Protein AF-A0A1G1GXH5-F1 (afdb_monomer_lite)

pLDDT: mean 80.87, std 11.79, range [35.28, 91.62]

Secondary structure (DSSP, 8-state):
---SSHHHHHHIIIIIHH-TT--TTS--SS--HHHHHHHHHHHTTS-----SS-----HHHHHHHHHHHGGG-HHHHT--HHHHTS-SPPPHHHHHHHHHHHTTSS-GGG-

Sequence (111 aa):
MKTVEKDSVLKNEVCLRFCPYYKEGKKEDLSCRGYAVVERFLQQGRLVSIPASCSKCDPAGIELIVQRLCMYCDFHEDGCDFFQDRTARPCGGFALLAGLIADGALKAGDL

Foldseek 3Di:
DDPDPPVVVLCCLQQVQQFPPDDPPDDDPFDWQLSVLVVVCCVVVLDVDQDSDFDFQDPVLLVLCCVPGVVVTPCNVVDDPCNPPVPDDDGRSSRSSSRCCVVVSDPSVSD

Radius of gyration: 13.54 Å; chains: 1; bounding box: 36×33×30 Å

Structure (mmCIF, N/CA/C/O backbone):
data_AF-A0A1G1GXH5-F1
#
_entry.id   AF-A0A1G1GXH5-F1
#
loop_
_atom_site.group_PDB
_atom_site.id
_atom_site.type_symbol
_atom_site.label_atom_id
_atom_site.label_alt_id
_atom_site.label_comp_id
_atom_site.label_asym_id
_atom_site.label_entity_id
_atom_site.label_seq_id
_atom_site.pdbx_PDB_ins_code
_atom_site.Cartn_x
_atom_site.Cartn_y
_atom_site.Cartn_z
_atom_site.occupancy
_atom_site.B_iso_or_equiv
_atom_site.auth_seq_id
_atom_site.auth_comp_id
_atom_site.auth_asym_id
_atom_site.auth_atom_id
_atom_site.pdbx_PDB_model_num
ATOM 1 N N . MET A 1 1 ? -24.518 9.525 14.093 1.00 35.53 1 MET A N 1
ATOM 2 C CA . MET A 1 1 ? -23.595 8.449 14.523 1.00 35.53 1 MET A CA 1
ATOM 3 C C . MET A 1 1 ? -22.204 8.800 14.023 1.00 35.53 1 MET A C 1
ATOM 5 O O . MET A 1 1 ? -22.094 9.296 12.912 1.00 35.53 1 MET A O 1
ATOM 9 N N . LYS A 1 2 ? -21.194 8.676 14.890 1.00 35.28 2 LYS A N 1
ATOM 10 C CA . LYS A 1 2 ? -19.826 9.183 14.705 1.00 35.28 2 LYS A CA 1
ATOM 11 C C . LYS A 1 2 ? -19.068 8.349 13.662 1.00 35.28 2 LYS A C 1
ATOM 13 O O . LYS A 1 2 ? -18.837 7.169 13.886 1.00 35.28 2 LYS A O 1
ATOM 18 N N . THR A 1 3 ? -18.657 8.966 12.561 1.00 38.03 3 THR A N 1
ATOM 19 C CA . THR A 1 3 ? -17.835 8.365 11.488 1.00 38.03 3 THR A CA 1
ATOM 20 C C . THR A 1 3 ? -16.344 8.715 11.621 1.00 38.03 3 THR A C 1
ATOM 22 O O . THR A 1 3 ? -15.616 8.704 10.639 1.00 38.03 3 THR A O 1
ATOM 25 N N . VAL A 1 4 ? -15.875 9.062 12.826 1.00 39.53 4 VAL A N 1
ATOM 26 C CA . VAL A 1 4 ? -14.573 9.737 13.026 1.00 39.53 4 VAL A CA 1
ATOM 27 C C . VAL A 1 4 ? -13.411 8.784 13.371 1.00 39.53 4 VAL A C 1
ATOM 29 O O . VAL A 1 4 ? -12.260 9.195 13.320 1.00 39.53 4 VAL A O 1
ATOM 32 N N . GLU A 1 5 ? -13.649 7.502 13.669 1.00 45.19 5 GLU A N 1
ATOM 33 C CA . GLU A 1 5 ? -12.595 6.646 14.262 1.00 45.19 5 GLU A CA 1
ATOM 34 C C . GLU A 1 5 ? -12.018 5.560 13.339 1.00 45.19 5 GLU A C 1
ATOM 36 O O . GLU A 1 5 ? -10.911 5.087 13.574 1.00 45.19 5 GLU A O 1
ATOM 41 N N . LYS A 1 6 ? -12.724 5.148 12.280 1.00 45.09 6 LYS A N 1
ATOM 42 C CA . LYS A 1 6 ? -12.286 4.007 11.450 1.00 45.09 6 LYS A CA 1
ATOM 43 C C . LYS A 1 6 ? -11.255 4.399 10.384 1.00 45.09 6 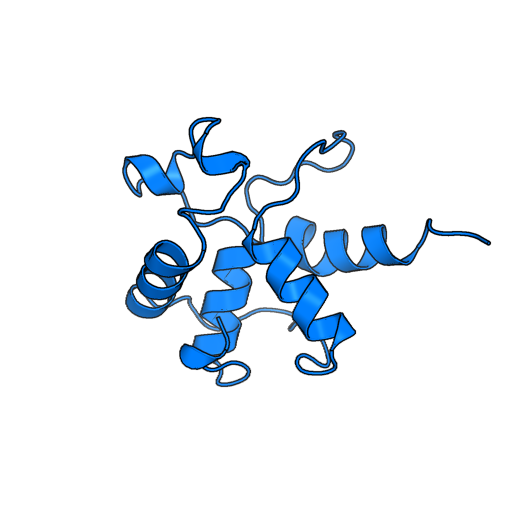LYS A C 1
ATOM 45 O O . LYS A 1 6 ? -10.345 3.626 10.099 1.00 45.09 6 LYS A O 1
ATOM 50 N N . ASP A 1 7 ? -11.388 5.612 9.854 1.00 58.81 7 ASP A N 1
ATOM 51 C CA . ASP A 1 7 ? -10.505 6.171 8.825 1.00 58.81 7 ASP A CA 1
ATOM 52 C C . ASP A 1 7 ? -9.108 6.484 9.392 1.00 58.81 7 ASP A C 1
ATOM 54 O O . ASP A 1 7 ? -8.090 6.124 8.810 1.00 58.81 7 ASP A O 1
ATOM 58 N N . SER A 1 8 ? -9.046 7.045 10.605 1.00 67.19 8 SER A N 1
ATOM 59 C CA . SER A 1 8 ? -7.789 7.427 11.259 1.00 67.19 8 SER A CA 1
ATOM 60 C C . SER A 1 8 ? -6.916 6.230 11.647 1.00 67.19 8 SER A C 1
ATOM 62 O O . SER A 1 8 ? -5.696 6.300 11.506 1.00 67.19 8 SER A O 1
ATOM 64 N N . VAL A 1 9 ? -7.513 5.115 12.083 1.00 73.31 9 VAL A N 1
ATOM 65 C CA . VAL A 1 9 ? -6.759 3.899 12.434 1.00 73.31 9 VAL A CA 1
ATOM 66 C C . VAL A 1 9 ? -6.158 3.264 11.188 1.00 73.31 9 VAL A C 1
ATOM 68 O O . VAL A 1 9 ? -4.955 3.029 11.148 1.00 73.31 9 VAL A O 1
ATOM 71 N N . LEU A 1 10 ? -6.955 3.037 10.141 1.00 81.25 10 LEU A N 1
ATOM 72 C CA . LEU A 1 10 ? -6.446 2.416 8.920 1.00 81.25 10 LEU A CA 1
ATOM 73 C C . LEU A 1 10 ? -5.378 3.284 8.242 1.00 81.25 10 LEU A C 1
ATOM 75 O O . LEU A 1 10 ? -4.354 2.780 7.776 1.00 81.25 10 LEU A O 1
ATOM 79 N N . LYS A 1 11 ? -5.584 4.600 8.239 1.00 82.56 11 LYS A N 1
ATOM 80 C CA . LYS A 1 11 ? -4.611 5.570 7.741 1.00 82.56 11 LYS A CA 1
ATOM 81 C C . LYS A 1 11 ? -3.295 5.516 8.513 1.00 82.56 11 LYS A C 1
ATOM 83 O O . LYS A 1 11 ? -2.238 5.550 7.889 1.00 82.56 11 LYS A O 1
ATOM 88 N N . ASN A 1 12 ? -3.325 5.354 9.832 1.00 82.75 12 ASN A N 1
ATOM 89 C CA . ASN A 1 12 ? -2.104 5.158 10.614 1.00 82.75 12 ASN A CA 1
ATOM 90 C C . ASN A 1 12 ? -1.446 3.803 10.316 1.00 82.75 12 ASN A C 1
ATOM 92 O O . ASN A 1 12 ? -0.231 3.725 10.157 1.00 82.75 12 ASN A O 1
ATOM 96 N N . GLU A 1 13 ? -2.235 2.743 10.163 1.00 85.44 13 GLU A N 1
ATOM 97 C CA . GLU A 1 13 ? -1.705 1.404 9.905 1.00 85.44 13 GLU A CA 1
ATOM 98 C C . GLU A 1 13 ? -1.058 1.269 8.518 1.00 85.44 13 GLU A C 1
ATOM 100 O O . GLU A 1 13 ? -0.071 0.551 8.369 1.00 85.44 13 GLU A O 1
ATOM 105 N N . VAL A 1 14 ? -1.573 1.975 7.507 1.00 86.62 14 VAL A N 1
ATOM 106 C CA . VAL A 1 14 ? -1.050 1.924 6.132 1.00 86.62 14 VAL A CA 1
ATOM 107 C C . VAL A 1 14 ? -0.140 3.112 5.830 1.00 86.62 14 VAL A C 1
ATOM 109 O O . VAL A 1 14 ? 1.023 2.939 5.468 1.00 86.62 14 VAL A O 1
ATOM 112 N N . CYS A 1 15 ? -0.652 4.336 5.942 1.00 86.94 15 CYS A N 1
ATOM 113 C CA . CYS A 1 15 ? 0.036 5.518 5.434 1.00 86.94 15 CYS A CA 1
ATOM 114 C C . CYS A 1 15 ? 1.212 5.918 6.324 1.00 86.94 15 CYS A C 1
ATOM 116 O O . CYS A 1 15 ? 2.309 6.104 5.807 1.00 86.94 15 CYS A O 1
ATOM 118 N N . LEU A 1 16 ? 1.027 5.981 7.646 1.00 85.69 16 LEU A N 1
ATOM 119 C CA . LEU A 1 16 ? 2.109 6.364 8.562 1.00 85.69 16 LEU A CA 1
ATOM 120 C C . LEU A 1 16 ? 3.254 5.339 8.573 1.00 85.69 16 LEU A C 1
ATOM 122 O O . LEU A 1 16 ? 4.415 5.705 8.731 1.00 85.69 16 LEU A O 1
ATOM 126 N N . ARG A 1 17 ? 2.931 4.054 8.392 1.00 86.56 17 ARG A N 1
ATOM 127 C CA . ARG A 1 17 ? 3.895 2.953 8.527 1.00 86.56 17 ARG A CA 1
ATOM 128 C C . ARG A 1 17 ? 4.574 2.559 7.218 1.00 86.56 17 ARG A C 1
ATOM 130 O O . ARG A 1 17 ? 5.739 2.173 7.242 1.00 86.56 17 ARG A O 1
ATOM 137 N N . PHE A 1 18 ? 3.872 2.651 6.088 1.00 87.94 18 PHE A N 1
ATOM 138 C CA . PHE A 1 18 ? 4.369 2.147 4.803 1.00 87.94 18 PHE A CA 1
ATOM 139 C C . PHE A 1 18 ? 4.532 3.225 3.730 1.00 87.94 18 PHE A C 1
ATOM 141 O O . PHE A 1 18 ? 5.234 2.983 2.750 1.00 87.94 18 PHE A O 1
ATOM 148 N N . CYS A 1 19 ? 3.896 4.396 3.856 1.00 88.31 19 CYS A N 1
ATOM 149 C CA . CYS A 1 19 ? 3.909 5.401 2.794 1.00 88.31 19 CYS A CA 1
ATOM 150 C C . CYS A 1 19 ? 5.000 6.459 3.028 1.00 88.31 19 CYS A C 1
ATOM 152 O O . CYS A 1 19 ? 4.825 7.323 3.885 1.00 88.31 19 CYS A O 1
ATOM 154 N N . PRO A 1 20 ? 6.084 6.489 2.226 1.00 85.56 20 PRO A N 1
ATOM 155 C CA . PRO A 1 2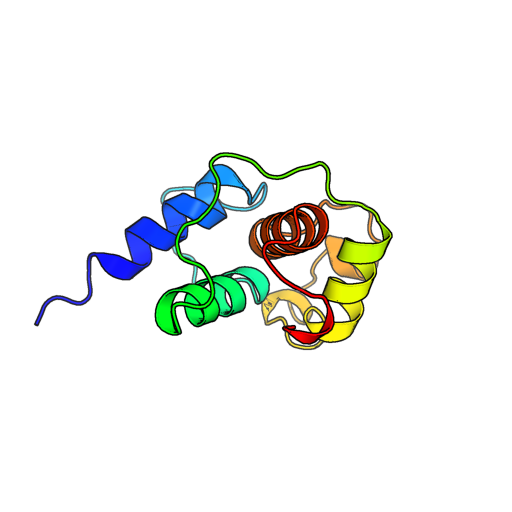0 ? 7.120 7.517 2.366 1.00 85.56 20 PRO A CA 1
ATOM 156 C C . PRO A 1 20 ? 6.640 8.920 1.951 1.00 85.56 20 PRO A C 1
ATOM 158 O O . PRO A 1 20 ? 7.336 9.905 2.186 1.00 85.56 20 PRO A O 1
ATOM 161 N N . TYR A 1 21 ? 5.468 9.013 1.318 1.00 85.31 21 TYR A N 1
ATOM 162 C CA . TYR A 1 21 ? 4.881 10.259 0.821 1.00 85.31 21 TYR A CA 1
ATOM 163 C C . TYR A 1 21 ? 3.886 10.888 1.795 1.00 85.31 21 TYR A C 1
ATOM 165 O O . TYR A 1 21 ? 3.562 12.068 1.658 1.00 85.31 21 TYR A O 1
ATOM 173 N N . TYR A 1 22 ? 3.410 10.115 2.773 1.00 85.75 22 TYR A N 1
ATOM 174 C CA . TYR A 1 22 ? 2.429 10.589 3.735 1.00 85.75 22 TYR A CA 1
ATOM 175 C C . TYR A 1 22 ? 3.045 11.627 4.678 1.00 85.75 22 TYR A C 1
ATOM 177 O O . TYR A 1 22 ? 4.152 11.447 5.188 1.00 85.75 22 TYR A O 1
ATOM 185 N N . LYS A 1 23 ? 2.318 12.721 4.922 1.00 82.25 23 LYS A N 1
ATOM 186 C CA . LYS A 1 23 ? 2.727 13.796 5.834 1.00 82.25 23 LYS A CA 1
ATOM 187 C C . LYS A 1 23 ? 1.642 14.012 6.877 1.00 82.25 23 LYS A C 1
ATOM 189 O O . LYS A 1 23 ? 0.541 14.452 6.552 1.00 82.25 23 LYS A O 1
ATOM 194 N N . GLU A 1 24 ? 1.967 13.719 8.132 1.00 80.06 24 GLU A N 1
ATOM 195 C CA . GLU A 1 24 ? 1.052 13.927 9.253 1.00 80.06 24 GLU A CA 1
ATOM 196 C C . GLU A 1 24 ? 0.622 15.400 9.354 1.00 80.06 24 GLU A C 1
ATOM 198 O O . GLU A 1 24 ? 1.395 16.320 9.078 1.00 80.06 24 GLU A O 1
ATOM 203 N N . GLY A 1 25 ? -0.644 15.628 9.704 1.00 72.06 25 GLY A N 1
ATOM 204 C CA . GLY A 1 25 ? -1.208 16.971 9.849 1.00 72.06 25 GLY A CA 1
ATOM 205 C C . GLY A 1 25 ? -1.534 17.686 8.534 1.00 72.06 25 GLY A C 1
ATOM 206 O O . GLY A 1 25 ? -2.094 18.781 8.574 1.00 72.06 25 GLY A O 1
ATOM 207 N N . LYS A 1 26 ? -1.248 17.090 7.367 1.00 74.31 26 LYS A N 1
ATOM 208 C CA . LYS A 1 26 ? -1.749 17.598 6.085 1.00 74.31 26 LYS A CA 1
ATOM 209 C C . LYS A 1 26 ? -3.130 17.033 5.768 1.00 74.31 26 LYS A C 1
ATOM 211 O O . LYS A 1 26 ? -3.41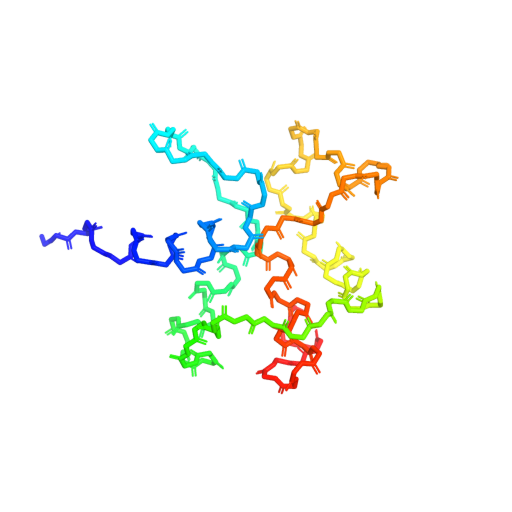1 15.855 5.992 1.00 74.31 26 LYS A O 1
ATOM 216 N N . LYS A 1 27 ? -3.994 17.894 5.227 1.00 70.56 27 LYS A N 1
ATOM 217 C CA . LYS A 1 27 ? -5.265 17.470 4.641 1.00 70.56 27 LYS A CA 1
ATOM 218 C C . LYS A 1 27 ? -4.948 16.690 3.366 1.00 70.56 27 LYS A C 1
ATOM 220 O O . LYS A 1 27 ? -4.256 17.204 2.494 1.00 70.56 27 LYS A O 1
ATOM 225 N N . GLU A 1 28 ? -5.412 15.451 3.311 1.00 70.12 28 GLU A N 1
ATOM 226 C CA . GLU A 1 28 ? -5.281 14.586 2.140 1.00 70.12 28 GLU A CA 1
ATOM 227 C C . GLU A 1 28 ? -6.652 14.557 1.473 1.00 70.12 28 GLU A C 1
ATOM 229 O O . GLU A 1 28 ? -7.599 14.022 2.049 1.00 70.12 28 GLU A O 1
ATOM 234 N N . ASP A 1 29 ? -6.772 15.193 0.311 1.00 71.25 29 ASP A N 1
ATOM 235 C CA . ASP A 1 29 ? -8.030 15.236 -0.443 1.00 71.25 29 ASP A CA 1
ATOM 236 C C . ASP A 1 29 ? -8.228 13.976 -1.312 1.00 71.25 29 ASP A C 1
ATOM 238 O O . ASP A 1 29 ? -9.342 13.698 -1.747 1.00 71.25 29 ASP A O 1
ATOM 242 N N . LEU A 1 30 ? -7.165 13.184 -1.507 1.00 72.12 30 LEU A N 1
ATOM 243 C CA . LEU A 1 30 ? -7.151 11.929 -2.261 1.00 72.12 30 LEU A CA 1
ATOM 244 C C . LEU A 1 30 ? -6.574 10.789 -1.410 1.00 72.12 30 LEU A C 1
ATOM 246 O O . LEU A 1 30 ? -5.748 11.011 -0.527 1.00 72.12 30 LEU A O 1
ATOM 250 N N . SER A 1 31 ? -6.975 9.550 -1.707 1.00 80.12 31 SER A N 1
ATOM 251 C CA . SER A 1 31 ? -6.389 8.337 -1.117 1.00 80.12 31 SER A CA 1
ATOM 252 C C . SER A 1 31 ? -5.745 7.483 -2.205 1.00 80.12 31 SER A C 1
ATOM 254 O O . SER A 1 31 ? -6.266 7.371 -3.314 1.00 80.12 31 SER A O 1
ATOM 256 N N . CYS A 1 32 ? -4.572 6.898 -1.933 1.00 84.69 32 CYS A N 1
ATOM 257 C CA . CYS A 1 32 ? -3.906 6.093 -2.957 1.00 84.69 32 CYS A CA 1
ATOM 258 C C . CYS A 1 32 ? -4.713 4.818 -3.242 1.00 84.69 32 CYS A C 1
ATOM 260 O O . CYS A 1 32 ? -5.290 4.221 -2.330 1.00 84.69 32 CYS A O 1
ATOM 262 N N . ARG A 1 33 ? -4.719 4.340 -4.494 1.00 89.81 33 ARG A N 1
ATOM 263 C CA . ARG A 1 33 ? -5.529 3.165 -4.869 1.00 89.81 33 ARG A CA 1
ATOM 264 C C . ARG A 1 33 ? -5.190 1.922 -4.039 1.00 89.81 33 ARG A C 1
ATOM 266 O O . ARG A 1 33 ? -6.087 1.161 -3.693 1.00 89.81 33 ARG A O 1
ATOM 273 N N . GLY A 1 34 ? -3.922 1.749 -3.659 1.00 90.19 34 GLY A N 1
ATOM 274 C CA . GLY A 1 34 ? -3.501 0.663 -2.771 1.00 90.19 34 GLY A CA 1
ATOM 275 C C . GLY A 1 34 ? -4.161 0.716 -1.387 1.00 90.19 34 GLY A C 1
ATOM 276 O O . GLY A 1 34 ? -4.564 -0.321 -0.873 1.00 90.19 34 GLY A O 1
ATOM 277 N N . TYR A 1 35 ? -4.340 1.911 -0.812 1.00 90.00 35 TYR A N 1
ATOM 278 C CA . TYR A 1 35 ? -5.049 2.096 0.460 1.00 90.00 35 TYR A CA 1
ATOM 279 C C . TYR A 1 35 ? -6.508 1.644 0.351 1.00 90.00 35 TYR A C 1
ATOM 281 O O . TYR A 1 35 ? -6.960 0.832 1.155 1.00 90.00 35 TYR A O 1
ATOM 289 N N . ALA A 1 36 ? -7.216 2.096 -0.688 1.00 89.62 36 ALA A N 1
ATOM 290 C CA . ALA A 1 36 ? -8.620 1.746 -0.905 1.00 89.62 36 ALA A CA 1
ATOM 291 C C . ALA A 1 36 ? -8.833 0.228 -1.078 1.00 89.62 36 ALA A C 1
ATOM 293 O O . ALA A 1 36 ? -9.823 -0.332 -0.608 1.00 89.62 36 ALA A O 1
ATOM 294 N N . VAL A 1 37 ? -7.892 -0.466 -1.728 1.00 91.62 37 VAL A N 1
ATOM 295 C CA . VAL A 1 37 ? -7.942 -1.931 -1.869 1.00 91.62 37 VAL A CA 1
ATOM 296 C C . VAL A 1 37 ? -7.733 -2.630 -0.522 1.00 91.62 37 VAL A C 1
ATOM 298 O O . VAL A 1 37 ? -8.499 -3.533 -0.183 1.00 91.62 37 VAL A O 1
ATOM 301 N N . VAL A 1 38 ? -6.747 -2.199 0.271 1.00 90.62 38 VAL A N 1
ATOM 302 C CA . VAL A 1 38 ? -6.505 -2.750 1.618 1.00 90.62 38 VAL A CA 1
ATOM 303 C C . VAL A 1 38 ? -7.720 -2.532 2.519 1.00 90.62 38 VAL A C 1
ATOM 305 O O . VAL A 1 38 ? -8.167 -3.469 3.183 1.00 90.62 38 VAL A O 1
ATOM 308 N N . GLU A 1 39 ? -8.303 -1.332 2.493 1.00 90.44 39 GLU A N 1
ATOM 309 C CA . GLU A 1 39 ? -9.534 -1.018 3.217 1.00 90.44 39 GLU A CA 1
ATOM 310 C C . GLU A 1 39 ? -10.656 -1.993 2.857 1.00 90.44 39 GLU A C 1
ATOM 312 O O . GLU A 1 39 ? -11.276 -2.599 3.735 1.00 90.44 39 GLU A O 1
ATOM 317 N N . ARG A 1 40 ? -10.884 -2.193 1.556 1.00 90.38 40 ARG A N 1
ATOM 318 C CA . ARG A 1 40 ? -11.906 -3.112 1.061 1.00 90.38 40 ARG A CA 1
ATOM 319 C C . ARG A 1 40 ? -11.667 -4.540 1.548 1.00 90.38 40 ARG A C 1
ATOM 321 O O . ARG A 1 40 ? -12.621 -5.204 1.948 1.00 90.38 40 ARG A O 1
ATOM 328 N N . PHE A 1 41 ? -10.429 -5.030 1.539 1.00 90.88 41 PHE A N 1
ATOM 329 C CA . PHE A 1 41 ? -10.129 -6.388 2.006 1.00 90.88 41 PHE A CA 1
ATOM 330 C C . PHE A 1 41 ? -10.347 -6.566 3.507 1.00 90.88 41 PHE A C 1
ATOM 332 O O . PHE A 1 41 ? -10.868 -7.609 3.908 1.00 90.88 41 PHE A O 1
ATOM 339 N N . LEU A 1 42 ? -10.037 -5.554 4.320 1.00 89.06 42 LEU A N 1
ATOM 340 C CA . LEU A 1 42 ? -10.362 -5.557 5.749 1.00 89.06 42 LEU A CA 1
ATOM 341 C C . LEU A 1 42 ? -11.879 -5.564 5.974 1.00 89.06 42 LEU A C 1
ATOM 343 O O . LEU A 1 42 ? -12.389 -6.352 6.766 1.00 89.06 42 LEU A O 1
ATOM 347 N N . GLN A 1 43 ? -12.626 -4.730 5.243 1.00 89.44 43 GLN A N 1
ATOM 348 C CA . GLN A 1 43 ? -14.090 -4.678 5.338 1.00 89.44 43 GLN A CA 1
ATOM 349 C C . GLN A 1 43 ? -14.758 -5.996 4.922 1.00 89.44 43 GLN A C 1
ATOM 351 O O . GLN A 1 43 ? -15.785 -6.371 5.481 1.00 89.44 43 GLN A O 1
ATOM 356 N N . GLN A 1 44 ? -14.169 -6.708 3.959 1.00 89.62 44 GLN A N 1
ATOM 357 C CA . GLN A 1 44 ? -14.636 -8.015 3.497 1.00 89.62 44 GLN A CA 1
ATOM 358 C C . GLN A 1 44 ? -14.169 -9.183 4.384 1.00 89.62 44 GLN A C 1
ATOM 360 O O . GLN A 1 44 ? -14.517 -10.326 4.096 1.00 89.62 44 GLN A O 1
ATOM 365 N N . GLY A 1 45 ? -13.354 -8.934 5.416 1.00 87.75 45 GLY A N 1
ATOM 366 C CA . GLY A 1 45 ? -12.760 -9.984 6.251 1.00 87.75 45 GLY A CA 1
ATOM 367 C C . GLY A 1 45 ? -11.754 -10.876 5.511 1.00 87.75 45 GLY A C 1
ATOM 368 O O . GLY A 1 45 ? -11.408 -11.946 6.000 1.00 87.75 45 GLY A O 1
ATOM 369 N N . ARG A 1 46 ? -11.291 -10.452 4.328 1.00 86.75 46 ARG A N 1
ATOM 370 C CA . ARG A 1 46 ? -10.265 -11.152 3.534 1.00 86.75 46 ARG A CA 1
ATOM 371 C C . ARG A 1 46 ? -8.864 -10.894 4.071 1.00 86.75 46 ARG A C 1
ATOM 373 O O . ARG A 1 46 ? -7.984 -11.729 3.911 1.00 86.75 46 ARG A O 1
ATOM 380 N N . LEU A 1 47 ? -8.682 -9.742 4.710 1.00 85.38 47 LEU A N 1
ATOM 381 C CA . LEU A 1 47 ? -7.522 -9.428 5.524 1.00 85.38 47 LEU A CA 1
ATOM 382 C C . LEU A 1 47 ? -8.002 -9.266 6.968 1.00 85.38 47 LEU A C 1
ATOM 384 O O . LEU A 1 47 ? -8.973 -8.555 7.217 1.00 85.38 47 LEU A O 1
ATOM 388 N N . VAL A 1 48 ? -7.351 -9.946 7.911 1.00 78.56 48 VAL A N 1
ATOM 389 C CA . VAL A 1 48 ? -7.746 -9.910 9.332 1.00 78.56 48 VAL A CA 1
ATOM 390 C C . VAL A 1 48 ? -7.019 -8.788 10.079 1.00 78.56 48 VAL A C 1
ATOM 392 O O . VAL A 1 48 ? -7.569 -8.197 11.005 1.00 78.56 48 VAL A O 1
ATOM 395 N N . SER A 1 49 ? -5.796 -8.460 9.661 1.00 83.12 49 SER A N 1
ATOM 396 C CA . SER A 1 49 ? -4.997 -7.367 10.215 1.00 83.12 49 SER A CA 1
ATOM 397 C C . SER A 1 49 ? -3.941 -6.888 9.220 1.00 83.12 49 SER A C 1
ATOM 399 O O . SER A 1 49 ? -3.586 -7.597 8.277 1.00 83.12 49 SER A O 1
ATOM 401 N N . ILE A 1 50 ? -3.429 -5.676 9.437 1.00 84.31 50 ILE A N 1
ATOM 402 C CA . ILE A 1 50 ? -2.266 -5.162 8.712 1.00 84.31 50 ILE A CA 1
ATOM 403 C C . ILE A 1 50 ? -1.012 -5.602 9.475 1.00 84.31 50 ILE A C 1
ATOM 405 O O . ILE A 1 50 ? -0.890 -5.302 10.665 1.00 84.31 50 ILE A O 1
ATOM 409 N N . PRO A 1 51 ? -0.073 -6.314 8.834 1.00 84.44 51 PRO A N 1
ATOM 410 C CA . PRO A 1 51 ? 1.121 -6.802 9.511 1.00 84.44 51 PRO A CA 1
ATOM 411 C C . PRO A 1 51 ? 2.019 -5.640 9.958 1.00 84.44 51 PRO A C 1
ATOM 413 O O . PRO A 1 51 ? 2.002 -4.572 9.350 1.00 84.44 51 PRO A O 1
ATOM 416 N N . ALA A 1 52 ? 2.815 -5.838 11.018 1.00 81.69 52 ALA A N 1
ATOM 417 C CA . ALA A 1 52 ? 3.745 -4.838 11.579 1.00 81.69 52 ALA A CA 1
ATOM 418 C C . ALA A 1 52 ? 4.866 -4.427 10.591 1.00 81.69 52 ALA A C 1
ATOM 420 O O . ALA A 1 52 ? 5.375 -3.303 10.606 1.00 81.69 52 ALA A O 1
ATOM 421 N N . SER A 1 53 ? 5.207 -5.338 9.693 1.00 78.62 53 SER A N 1
ATOM 422 C CA . SER A 1 53 ? 6.094 -5.166 8.551 1.00 78.62 53 SER A CA 1
ATOM 423 C C . SER A 1 53 ? 5.714 -6.212 7.507 1.00 78.62 53 SER A C 1
ATOM 425 O O . SER A 1 53 ? 5.050 -7.193 7.834 1.00 78.62 53 SER A O 1
ATOM 427 N N . CYS A 1 54 ? 6.136 -6.021 6.263 1.00 73.19 54 CYS A N 1
ATOM 428 C CA . CYS A 1 54 ? 6.021 -7.054 5.240 1.00 73.19 54 CYS A CA 1
ATOM 429 C C . CYS A 1 54 ? 7.400 -7.541 4.817 1.00 73.19 54 CYS A C 1
ATOM 431 O O . CYS A 1 54 ? 8.391 -6.809 4.953 1.00 73.19 54 CYS A O 1
ATOM 433 N N . SER A 1 55 ? 7.449 -8.746 4.249 1.00 70.19 55 SER A N 1
ATOM 434 C CA . SER A 1 55 ? 8.628 -9.192 3.509 1.00 70.19 55 SER A CA 1
ATOM 435 C C . SER A 1 55 ? 9.002 -8.191 2.417 1.00 70.19 55 SER A C 1
ATOM 437 O O . SER A 1 55 ? 8.179 -7.394 1.954 1.00 70.19 55 SER A O 1
ATOM 439 N N . LYS A 1 56 ? 10.277 -8.218 2.006 1.00 70.38 56 LYS A N 1
ATOM 440 C CA . LYS A 1 56 ? 10.769 -7.354 0.928 1.00 70.38 56 LYS A CA 1
ATOM 441 C C . LYS A 1 56 ? 9.870 -7.516 -0.295 1.00 70.38 56 LYS A C 1
ATOM 443 O O . LYS A 1 56 ? 9.719 -8.626 -0.795 1.00 70.38 56 LYS A O 1
ATOM 448 N N . CYS A 1 57 ? 9.318 -6.400 -0.764 1.00 71.94 57 CYS A N 1
ATOM 449 C CA . CYS A 1 57 ? 8.550 -6.348 -1.996 1.00 71.94 57 CYS A CA 1
ATOM 450 C C . CYS A 1 57 ? 9.433 -6.867 -3.133 1.00 71.94 57 CYS A C 1
ATOM 452 O O . CYS A 1 57 ? 10.470 -6.263 -3.428 1.00 71.94 57 CYS A O 1
ATOM 454 N N . ASP A 1 58 ? 9.052 -7.983 -3.747 1.00 76.50 58 ASP A N 1
ATOM 455 C CA . ASP A 1 58 ? 9.737 -8.425 -4.949 1.00 76.50 58 ASP A CA 1
ATOM 456 C C . ASP A 1 58 ? 9.312 -7.539 -6.146 1.00 76.50 58 ASP A C 1
ATOM 458 O O . ASP A 1 58 ? 8.185 -7.020 -6.175 1.00 76.50 58 ASP A O 1
ATOM 462 N N . PRO A 1 59 ? 10.199 -7.316 -7.133 1.00 80.44 59 PRO A N 1
ATOM 463 C CA . PRO A 1 59 ? 9.878 -6.487 -8.293 1.00 80.44 59 PRO A CA 1
ATOM 464 C C . PRO A 1 59 ? 8.692 -6.995 -9.127 1.00 80.44 59 PRO A C 1
ATOM 466 O O . PRO A 1 59 ? 7.970 -6.189 -9.708 1.00 80.44 59 PRO A O 1
ATOM 469 N N . ALA A 1 60 ? 8.461 -8.309 -9.184 1.00 83.00 60 ALA A N 1
ATOM 470 C CA . ALA A 1 60 ? 7.389 -8.898 -9.984 1.00 83.00 60 ALA A CA 1
ATOM 471 C C . ALA A 1 60 ? 6.003 -8.637 -9.368 1.00 83.00 60 ALA A C 1
ATOM 473 O O . ALA A 1 60 ? 5.058 -8.312 -10.088 1.00 83.00 60 ALA A O 1
ATOM 474 N N . GLY A 1 61 ? 5.882 -8.711 -8.041 1.00 83.12 61 GLY A N 1
ATOM 475 C CA . GLY A 1 61 ? 4.676 -8.357 -7.300 1.00 83.12 61 GLY A CA 1
ATOM 476 C C . GLY A 1 61 ? 4.332 -6.878 -7.456 1.00 83.12 61 GLY A C 1
ATOM 477 O O . GLY A 1 61 ? 3.170 -6.531 -7.670 1.00 83.12 61 GLY A O 1
ATOM 478 N N . ILE A 1 62 ? 5.345 -6.007 -7.434 1.00 85.56 62 ILE A N 1
ATOM 479 C CA . ILE A 1 62 ? 5.163 -4.575 -7.696 1.00 85.56 62 ILE A CA 1
ATOM 480 C C . ILE A 1 62 ? 4.690 -4.323 -9.130 1.00 85.56 62 ILE A C 1
ATOM 482 O O . ILE A 1 62 ? 3.747 -3.554 -9.320 1.00 85.56 62 ILE A O 1
ATOM 486 N N . GLU A 1 63 ? 5.281 -4.975 -10.133 1.00 86.06 63 GLU A N 1
ATOM 487 C CA . GLU A 1 63 ? 4.836 -4.804 -11.520 1.00 86.06 63 GLU A CA 1
ATOM 488 C C . GLU A 1 63 ? 3.403 -5.283 -11.745 1.00 86.06 63 GLU A C 1
ATOM 490 O O . GLU A 1 63 ? 2.612 -4.584 -12.379 1.00 86.06 63 GLU A O 1
ATOM 495 N N . LEU A 1 64 ? 3.019 -6.419 -11.161 1.00 87.31 64 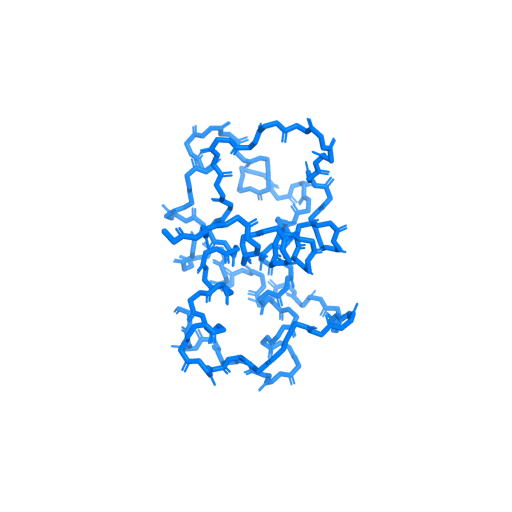LEU A N 1
ATOM 496 C CA . LEU A 1 64 ? 1.640 -6.897 -11.219 1.00 87.31 64 LEU A CA 1
ATOM 497 C C . LEU A 1 64 ? 0.660 -5.871 -10.624 1.00 87.31 64 LEU A C 1
ATOM 499 O O . LEU A 1 64 ? -0.376 -5.575 -11.222 1.00 87.31 64 LEU A O 1
ATOM 503 N N . ILE A 1 65 ? 0.993 -5.307 -9.461 1.00 89.00 65 ILE A N 1
ATOM 504 C CA . ILE A 1 65 ? 0.187 -4.264 -8.817 1.00 89.00 65 ILE A CA 1
ATOM 505 C C . ILE A 1 65 ? 0.076 -3.034 -9.713 1.00 89.00 65 ILE A C 1
ATOM 507 O O . ILE A 1 65 ? -1.010 -2.471 -9.849 1.00 89.00 65 ILE A O 1
ATOM 511 N N . VAL A 1 66 ? 1.172 -2.626 -10.352 1.00 85.50 66 VAL A N 1
ATOM 512 C CA . VAL A 1 66 ? 1.160 -1.452 -11.224 1.00 85.50 66 VAL A CA 1
ATOM 513 C C . VAL A 1 66 ? 0.253 -1.676 -12.426 1.00 85.50 66 VAL A C 1
ATOM 515 O O . VAL A 1 66 ? -0.618 -0.846 -12.686 1.00 85.50 66 VAL A O 1
ATOM 518 N N . GLN A 1 67 ? 0.396 -2.817 -13.097 1.00 85.94 67 GLN A N 1
ATOM 519 C CA . GLN A 1 67 ? -0.419 -3.175 -14.257 1.00 85.94 67 GLN A CA 1
ATOM 520 C C . GLN A 1 67 ? -1.916 -3.227 -13.936 1.00 85.94 67 GLN A C 1
ATOM 522 O O . GLN A 1 67 ? -2.731 -2.873 -14.783 1.00 85.94 67 GLN A O 1
ATOM 527 N N . ARG A 1 68 ? -2.291 -3.660 -12.726 1.00 88.25 68 ARG A N 1
ATOM 528 C CA . ARG A 1 68 ? -3.701 -3.837 -12.348 1.00 88.25 68 ARG A CA 1
ATOM 529 C C . ARG A 1 68 ? -4.338 -2.618 -11.701 1.00 88.25 68 ARG A C 1
ATOM 531 O O . ARG A 1 68 ? -5.520 -2.376 -11.912 1.00 88.25 68 ARG A O 1
ATOM 538 N N . LEU A 1 69 ? -3.591 -1.880 -10.881 1.00 88.81 69 LEU A N 1
ATOM 539 C CA . LEU A 1 69 ? -4.158 -0.864 -9.991 1.00 88.81 69 LEU A CA 1
ATOM 540 C C . LEU A 1 69 ? -3.711 0.554 -10.330 1.00 88.81 69 LEU A C 1
ATOM 542 O O . LEU A 1 69 ? -4.462 1.497 -10.079 1.00 88.81 69 LEU A O 1
ATOM 546 N N . CYS A 1 70 ? -2.505 0.735 -10.873 1.00 84.69 70 CYS A N 1
ATOM 547 C CA . CYS A 1 70 ? -1.948 2.075 -11.057 1.00 84.69 70 CYS A CA 1
ATOM 548 C C . CYS A 1 70 ? -2.682 2.860 -12.145 1.00 84.69 70 CYS A C 1
ATOM 550 O O . CYS A 1 70 ? -2.900 4.054 -11.972 1.00 84.69 70 CYS A O 1
ATOM 552 N N . MET A 1 71 ? -3.149 2.184 -13.200 1.00 82.38 71 MET A N 1
ATOM 553 C CA . MET A 1 71 ? -3.942 2.812 -14.265 1.00 82.38 71 MET A CA 1
ATOM 554 C C . MET A 1 71 ? -5.277 3.398 -13.781 1.00 82.38 71 MET A C 1
ATOM 556 O O . MET A 1 71 ? -5.877 4.211 -14.471 1.00 82.38 71 MET A O 1
ATOM 560 N N . TYR A 1 72 ? -5.743 2.981 -12.601 1.00 84.38 72 TYR A N 1
ATOM 561 C CA . TYR A 1 72 ? -6.961 3.487 -11.978 1.00 84.38 72 TYR A CA 1
ATOM 562 C C . TYR A 1 72 ? -6.653 4.379 -10.775 1.00 84.38 72 TYR A C 1
ATOM 564 O O . TYR A 1 72 ? -7.551 4.651 -9.992 1.00 84.38 72 TYR A O 1
ATOM 572 N N . CYS A 1 73 ? -5.401 4.749 -10.515 1.00 85.44 73 CYS A N 1
ATOM 573 C CA . CYS A 1 73 ? -5.047 5.540 -9.342 1.00 85.44 73 CYS A CA 1
ATOM 574 C C . CYS A 1 73 ? -5.287 7.024 -9.607 1.00 85.44 73 CYS A C 1
ATOM 576 O O . CYS A 1 73 ? -4.791 7.541 -10.596 1.00 85.44 73 CYS A O 1
ATOM 578 N N . ASP A 1 74 ? -5.961 7.725 -8.698 1.00 82.69 74 ASP A N 1
ATOM 579 C CA . ASP A 1 74 ? -6.263 9.153 -8.886 1.00 82.69 74 ASP A CA 1
ATOM 580 C C . ASP A 1 74 ? -4.967 9.995 -8.951 1.00 82.69 74 ASP A C 1
ATOM 582 O O . ASP A 1 74 ? -4.863 10.942 -9.718 1.00 82.69 74 ASP A O 1
ATOM 586 N N . PHE A 1 75 ? -3.902 9.551 -8.269 1.00 80.81 75 PHE A N 1
ATOM 587 C CA . PHE A 1 75 ? -2.561 10.153 -8.365 1.00 80.81 75 PHE A CA 1
ATOM 588 C C . PHE A 1 75 ? -1.857 9.938 -9.718 1.00 80.81 75 PHE A C 1
ATOM 590 O O . PHE A 1 75 ? -0.791 10.50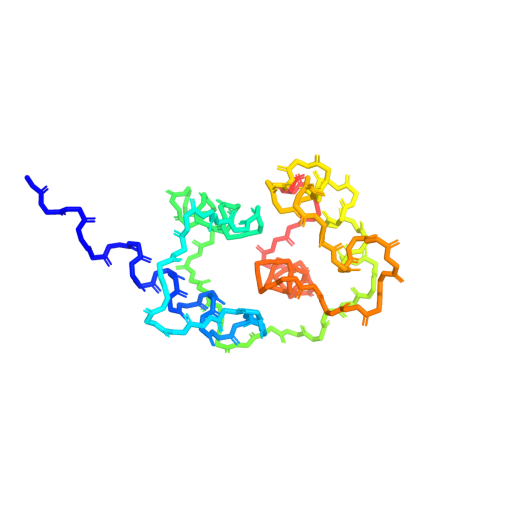6 -9.943 1.00 80.81 75 PHE A O 1
ATOM 597 N N . HIS A 1 76 ? -2.385 9.085 -10.601 1.00 78.00 76 HIS A N 1
ATOM 598 C CA . HIS A 1 76 ? -1.823 8.888 -11.939 1.00 78.00 76 HIS A CA 1
ATOM 599 C C . HIS A 1 76 ? -1.981 10.152 -12.795 1.00 78.00 76 HIS A C 1
ATOM 601 O O . HIS A 1 76 ? -1.049 10.519 -13.508 1.00 78.00 76 HIS A O 1
ATOM 607 N N . GLU A 1 77 ? -3.126 10.835 -12.691 1.00 71.38 77 GLU A N 1
ATOM 608 C CA . GLU A 1 77 ? -3.407 12.071 -13.435 1.00 71.38 77 GLU A CA 1
ATOM 609 C C . GLU A 1 77 ? -2.585 13.260 -12.909 1.00 71.38 77 GLU A C 1
ATOM 611 O O . GLU A 1 77 ? -2.142 14.096 -13.694 1.00 71.38 77 GLU A O 1
ATOM 616 N N . ASP A 1 78 ? -2.284 13.273 -11.607 1.00 70.12 78 ASP A N 1
ATOM 617 C CA . ASP A 1 78 ? -1.552 14.349 -10.923 1.00 70.12 78 ASP A CA 1
ATOM 618 C C . ASP A 1 78 ? -0.014 14.228 -10.989 1.00 70.12 78 ASP A C 1
ATOM 620 O O . ASP A 1 78 ? 0.700 14.981 -10.325 1.00 70.12 78 ASP A O 1
ATOM 624 N N . GLY A 1 79 ? 0.526 13.300 -11.788 1.00 67.69 79 GLY A N 1
ATOM 625 C CA . GLY A 1 79 ? 1.974 13.156 -11.981 1.00 67.69 79 GLY A CA 1
ATOM 626 C C . GLY A 1 79 ? 2.661 12.335 -10.888 1.00 67.69 79 GLY A C 1
ATOM 627 O O . GLY A 1 79 ? 3.477 12.833 -10.117 1.00 67.69 79 GLY A O 1
ATOM 628 N N . CYS A 1 80 ? 2.349 11.040 -10.826 1.00 81.94 80 CYS A N 1
ATOM 629 C CA . CYS A 1 80 ? 3.039 10.105 -9.941 1.00 81.94 80 CYS A CA 1
ATOM 630 C C . CYS A 1 80 ? 4.429 9.727 -10.489 1.00 81.94 80 CYS A C 1
ATOM 632 O O . CYS A 1 80 ? 4.524 8.892 -11.391 1.00 81.94 80 CYS A O 1
ATOM 634 N N . ASP A 1 81 ? 5.501 10.255 -9.884 1.00 80.19 81 ASP A N 1
ATOM 635 C CA . ASP A 1 81 ? 6.901 9.928 -10.231 1.00 80.19 81 ASP A CA 1
ATOM 636 C C . ASP A 1 81 ? 7.164 8.411 -10.253 1.00 80.19 81 ASP A C 1
ATOM 638 O O . ASP A 1 81 ? 7.856 7.882 -11.122 1.00 80.19 81 ASP A O 1
ATOM 642 N N . PHE A 1 82 ? 6.544 7.666 -9.326 1.00 85.12 82 PHE A N 1
ATOM 643 C CA . PHE A 1 82 ? 6.672 6.208 -9.283 1.00 85.12 82 PHE A CA 1
ATOM 644 C C . PHE A 1 82 ? 6.153 5.539 -10.556 1.00 85.12 82 PHE A C 1
ATOM 646 O O . PHE A 1 82 ? 6.704 4.523 -10.959 1.00 85.12 82 PHE A O 1
ATOM 653 N N . PHE A 1 83 ? 5.105 6.073 -11.181 1.00 82.50 83 PHE A N 1
ATOM 654 C CA . PHE A 1 83 ? 4.579 5.532 -12.429 1.00 82.50 83 PHE A CA 1
ATOM 655 C C . PHE A 1 83 ? 5.387 6.001 -13.643 1.00 82.50 83 PHE A C 1
ATOM 657 O O . PHE A 1 83 ? 5.664 5.195 -14.529 1.00 82.50 83 PHE A O 1
ATOM 664 N N . GLN A 1 84 ? 5.759 7.283 -13.677 1.00 80.38 84 GLN A N 1
ATOM 665 C CA . GLN A 1 84 ? 6.340 7.921 -14.859 1.00 80.38 84 GLN A CA 1
ATOM 666 C C . GLN A 1 84 ? 7.700 7.339 -15.255 1.00 80.38 84 GLN A C 1
ATOM 668 O O . GLN A 1 84 ? 7.920 7.066 -16.434 1.00 80.38 84 GLN A O 1
ATOM 673 N N . ASP A 1 85 ? 8.601 7.132 -14.295 1.00 78.94 85 ASP A N 1
ATOM 674 C CA . ASP A 1 85 ? 9.973 6.699 -14.595 1.00 78.94 85 ASP A CA 1
ATOM 675 C C . ASP A 1 85 ? 10.526 5.635 -13.632 1.00 78.94 85 ASP A C 1
ATOM 677 O O . ASP A 1 85 ? 11.659 5.177 -13.791 1.00 78.94 85 ASP A O 1
ATOM 681 N N . ARG A 1 86 ? 9.716 5.199 -12.657 1.00 77.06 86 ARG A N 1
ATOM 682 C CA . ARG A 1 86 ? 10.073 4.211 -11.622 1.00 77.06 86 ARG A CA 1
ATOM 683 C C . ARG A 1 86 ? 11.266 4.619 -10.747 1.00 77.06 86 ARG A C 1
ATOM 685 O O . ARG A 1 86 ? 11.827 3.769 -10.055 1.00 77.06 86 ARG A O 1
ATOM 692 N N . THR A 1 87 ? 11.657 5.894 -10.740 1.00 78.44 87 THR A N 1
ATOM 693 C CA . THR A 1 87 ? 12.757 6.393 -9.896 1.00 78.44 87 THR A CA 1
ATOM 694 C C . THR A 1 87 ? 12.329 6.544 -8.438 1.00 78.44 87 THR A C 1
ATOM 696 O O . THR A 1 87 ? 13.133 6.372 -7.516 1.00 78.44 87 THR A O 1
ATOM 699 N N . ALA A 1 88 ? 11.046 6.831 -8.218 1.00 84.06 88 ALA A N 1
ATOM 700 C CA . ALA A 1 88 ? 10.455 6.942 -6.897 1.00 84.06 88 ALA A CA 1
ATOM 701 C C . ALA A 1 88 ? 10.070 5.561 -6.327 1.00 84.06 88 ALA A C 1
ATOM 703 O O . ALA A 1 88 ? 9.990 4.562 -7.036 1.00 84.06 88 ALA A O 1
ATOM 704 N N . ARG A 1 89 ? 9.830 5.482 -5.015 1.00 85.94 89 ARG A N 1
ATOM 705 C CA . ARG A 1 89 ? 9.334 4.260 -4.360 1.00 85.94 89 ARG A CA 1
ATOM 706 C C . ARG A 1 89 ? 7.829 4.077 -4.623 1.00 85.94 89 ARG A C 1
ATOM 708 O O . ARG A 1 89 ? 7.122 5.057 -4.836 1.00 85.94 89 ARG A O 1
ATOM 715 N N . PRO A 1 90 ? 7.290 2.848 -4.562 1.00 87.81 90 PRO A N 1
ATOM 716 C CA . PRO A 1 90 ? 5.842 2.656 -4.589 1.00 87.81 90 PRO A CA 1
ATOM 717 C C . PRO A 1 90 ? 5.168 3.377 -3.413 1.00 87.81 90 PRO A C 1
ATOM 719 O O . PRO A 1 90 ? 5.768 3.573 -2.351 1.00 87.81 90 PRO A O 1
ATOM 722 N N . CYS A 1 91 ? 3.894 3.742 -3.576 1.00 87.94 91 CYS A N 1
ATOM 723 C CA . CYS A 1 91 ? 3.096 4.257 -2.465 1.00 87.94 91 CYS A CA 1
ATOM 724 C C . CYS A 1 91 ? 2.928 3.188 -1.370 1.00 87.94 91 CYS A C 1
ATOM 726 O O . CYS A 1 91 ? 3.029 1.987 -1.634 1.00 87.94 91 CYS A O 1
ATOM 728 N N . GLY A 1 92 ? 2.624 3.612 -0.139 1.00 87.31 92 GLY A N 1
ATOM 729 C CA . GLY A 1 92 ? 2.533 2.684 0.996 1.00 87.31 92 GLY A CA 1
ATOM 730 C C . GLY A 1 92 ? 1.501 1.574 0.809 1.00 87.31 92 GLY A C 1
ATOM 731 O O . GLY A 1 92 ? 1.758 0.435 1.183 1.00 87.31 92 GLY A O 1
ATOM 732 N N . GLY A 1 93 ? 0.376 1.871 0.150 1.00 90.00 93 GLY A N 1
ATOM 733 C CA . GLY A 1 93 ? -0.624 0.859 -0.184 1.00 90.00 93 GLY A CA 1
ATOM 734 C C . GLY A 1 93 ? -0.095 -0.210 -1.146 1.00 90.00 93 GLY A C 1
ATOM 735 O O . GLY A 1 93 ? -0.348 -1.391 -0.942 1.00 90.00 93 GLY A O 1
ATOM 736 N N . PHE A 1 94 ? 0.677 0.170 -2.168 1.00 90.62 94 PHE A N 1
ATOM 737 C CA . PHE A 1 94 ? 1.277 -0.794 -3.099 1.00 90.62 94 PHE A CA 1
ATOM 738 C C . PHE A 1 94 ? 2.415 -1.585 -2.456 1.00 90.62 94 PHE A C 1
ATOM 740 O O . PHE A 1 94 ? 2.499 -2.791 -2.667 1.00 90.62 94 PHE A O 1
ATOM 747 N N . ALA A 1 95 ? 3.241 -0.939 -1.629 1.00 89.25 95 ALA A N 1
ATOM 748 C CA . ALA A 1 95 ? 4.269 -1.628 -0.854 1.00 89.25 95 ALA A CA 1
ATOM 749 C C . ALA A 1 95 ? 3.653 -2.698 0.067 1.00 89.25 95 ALA A C 1
ATOM 751 O O . ALA A 1 95 ? 4.111 -3.840 0.084 1.00 89.25 95 ALA A O 1
ATOM 752 N N . LEU A 1 96 ? 2.567 -2.351 0.767 1.00 90.62 96 LEU A N 1
ATOM 753 C CA . LEU A 1 96 ? 1.828 -3.275 1.625 1.00 90.62 96 LEU A CA 1
ATOM 754 C C . LEU A 1 96 ? 1.206 -4.430 0.827 1.00 90.62 96 LEU A C 1
ATOM 756 O O . LEU A 1 96 ? 1.392 -5.584 1.194 1.00 90.62 96 LEU A O 1
ATOM 760 N N . LEU A 1 97 ? 0.511 -4.154 -0.281 1.00 91.50 97 LEU A N 1
ATOM 761 C CA . LEU A 1 97 ? -0.088 -5.206 -1.114 1.00 91.50 97 LEU A CA 1
ATOM 762 C C . LEU A 1 97 ? 0.962 -6.163 -1.692 1.00 91.50 97 LEU A C 1
ATOM 764 O O . LEU A 1 97 ? 0.746 -7.373 -1.685 1.00 91.50 97 LEU A O 1
ATOM 768 N N . ALA A 1 98 ? 2.107 -5.645 -2.147 1.00 90.00 98 ALA A N 1
ATOM 769 C CA . ALA A 1 98 ? 3.202 -6.473 -2.652 1.00 90.00 98 ALA A CA 1
ATOM 770 C C . ALA A 1 98 ? 3.754 -7.381 -1.552 1.00 90.00 98 ALA A C 1
ATOM 772 O O . ALA A 1 98 ? 3.983 -8.565 -1.776 1.00 90.00 98 ALA A O 1
ATOM 773 N N . GLY A 1 99 ? 3.911 -6.824 -0.351 1.00 90.31 99 GLY A N 1
ATOM 774 C CA . GLY A 1 99 ? 4.297 -7.559 0.841 1.00 90.31 99 GLY A CA 1
ATOM 775 C C . GLY A 1 99 ? 3.319 -8.677 1.200 1.00 90.31 99 GLY A C 1
ATOM 776 O O . GLY A 1 99 ? 3.725 -9.820 1.356 1.00 90.31 99 GLY A O 1
ATOM 777 N N . LEU A 1 100 ? 2.020 -8.374 1.244 1.00 90.19 100 LEU A N 1
ATOM 778 C CA . LEU A 1 100 ? 0.966 -9.353 1.533 1.00 90.19 100 LEU A CA 1
ATOM 779 C C . LEU A 1 100 ? 0.906 -10.484 0.497 1.00 90.19 100 LEU A C 1
ATOM 781 O O . LEU A 1 100 ? 0.599 -11.619 0.857 1.00 90.19 100 LEU A O 1
ATOM 785 N N . ILE A 1 101 ? 1.196 -10.192 -0.773 1.00 88.94 101 ILE A N 1
ATOM 786 C CA . ILE A 1 101 ? 1.306 -11.217 -1.818 1.00 88.94 101 ILE A CA 1
ATOM 787 C C . ILE A 1 101 ? 2.553 -12.078 -1.607 1.00 88.94 101 ILE A C 1
ATOM 789 O O . ILE A 1 101 ? 2.457 -13.303 -1.663 1.00 88.94 101 ILE A O 1
ATOM 793 N N . ALA A 1 102 ? 3.702 -11.458 -1.326 1.00 87.94 102 ALA A N 1
ATOM 794 C CA . ALA A 1 102 ? 4.951 -12.169 -1.057 1.00 87.94 102 ALA A CA 1
ATOM 795 C C . ALA A 1 102 ? 4.846 -13.078 0.182 1.00 87.94 102 ALA A C 1
ATOM 797 O O . ALA A 1 102 ? 5.366 -14.192 0.181 1.00 87.94 102 ALA A O 1
ATOM 798 N N . ASP A 1 103 ? 4.113 -12.634 1.203 1.00 87.44 103 ASP A N 1
ATOM 799 C CA . ASP A 1 103 ? 3.845 -13.383 2.434 1.00 87.44 103 ASP A CA 1
ATOM 800 C C . ASP A 1 103 ? 2.742 -14.452 2.259 1.00 87.44 103 ASP A C 1
ATOM 802 O O . ASP A 1 103 ? 2.467 -15.223 3.179 1.00 87.44 103 ASP A O 1
ATOM 806 N N . GLY A 1 104 ? 2.087 -14.514 1.092 1.00 87.12 104 GLY A N 1
ATOM 807 C CA . GLY A 1 104 ? 1.011 -15.463 0.789 1.00 87.12 104 GLY A CA 1
ATOM 808 C C . GLY A 1 104 ? -0.332 -15.155 1.464 1.00 87.12 104 GLY A C 1
ATOM 809 O O . GLY A 1 104 ? -1.261 -15.959 1.371 1.00 87.12 104 GLY A O 1
ATOM 810 N N . ALA A 1 105 ? -0.456 -13.999 2.123 1.00 87.62 105 ALA A N 1
ATOM 811 C CA . ALA A 1 105 ? -1.696 -13.527 2.739 1.00 87.62 105 ALA A CA 1
ATOM 812 C C . ALA A 1 105 ? -2.736 -13.081 1.696 1.00 87.62 105 ALA A C 1
ATOM 814 O O . ALA A 1 105 ? -3.937 -13.138 1.951 1.00 87.62 105 ALA A O 1
ATOM 815 N N . LEU A 1 106 ? -2.274 -12.659 0.517 1.00 87.31 106 LEU A N 1
ATOM 816 C CA . LEU A 1 106 ? -3.089 -12.379 -0.662 1.00 87.31 106 LEU A CA 1
ATOM 817 C C . LEU A 1 106 ? -2.519 -13.116 -1.875 1.00 87.31 106 LEU A C 1
ATOM 819 O O . LEU A 1 106 ? -1.326 -13.399 -1.953 1.00 87.31 106 LEU A O 1
ATOM 823 N N . LYS A 1 107 ? -3.362 -13.402 -2.860 1.00 87.06 107 LYS A N 1
ATOM 824 C CA . LYS A 1 107 ? -2.950 -13.923 -4.165 1.00 87.06 107 LYS A CA 1
ATOM 825 C C . LYS A 1 107 ? -3.020 -12.813 -5.203 1.00 87.06 107 LYS A C 1
ATOM 827 O O . LYS A 1 107 ? -3.890 -11.956 -5.153 1.00 87.06 107 LYS A O 1
ATOM 832 N N . ALA A 1 108 ? -2.175 -12.884 -6.228 1.00 81.19 108 ALA A N 1
ATOM 833 C CA . ALA A 1 108 ? -2.218 -11.951 -7.358 1.00 81.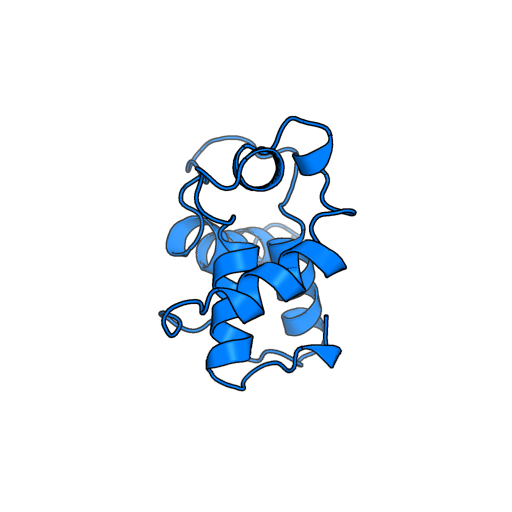19 108 ALA A CA 1
ATOM 834 C C . ALA A 1 108 ? -3.611 -11.849 -8.016 1.00 81.19 108 ALA A C 1
ATOM 836 O O . ALA A 1 108 ? -3.998 -10.782 -8.477 1.00 81.19 108 ALA A O 1
ATOM 837 N N . GLY A 1 109 ? -4.372 -12.951 -8.047 1.00 83.62 109 GLY A N 1
ATOM 838 C CA . GLY A 1 109 ? -5.744 -12.987 -8.568 1.00 83.62 109 GLY A CA 1
ATOM 839 C C . GLY A 1 109 ? -6.787 -12.285 -7.694 1.00 83.62 109 GLY A C 1
ATOM 840 O O . GLY A 1 109 ? -7.919 -12.126 -8.137 1.00 83.62 109 GLY A O 1
ATOM 841 N N . ASP A 1 110 ? -6.423 -11.876 -6.478 1.00 84.25 110 ASP A N 1
ATOM 842 C CA . ASP A 1 110 ? -7.307 -11.143 -5.574 1.00 84.25 110 ASP A CA 1
ATOM 843 C C . ASP A 1 110 ? -7.396 -9.649 -5.911 1.00 84.25 110 ASP A C 1
ATOM 845 O O . ASP A 1 110 ? -8.352 -9.005 -5.464 1.00 84.25 110 ASP A O 1
ATOM 849 N N . LEU A 1 111 ? -6.410 -9.137 -6.665 1.00 82.62 111 LEU A N 1
ATOM 850 C CA . LEU A 1 111 ? -6.274 -7.751 -7.123 1.00 82.62 111 LEU A CA 1
ATOM 851 C C . LEU A 1 111 ? -6.974 -7.495 -8.457 1.00 82.62 111 LEU A C 1
ATOM 853 O O . LEU A 1 111 ? -6.737 -8.284 -9.406 1.00 82.62 111 LEU A O 1
#